Protein AF-A0AAJ0FVZ9-F1 (afdb_monomer_lite)

Secondary struc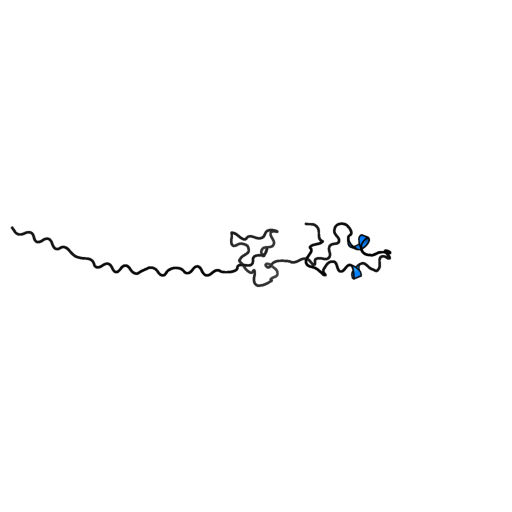ture (DSSP, 8-state):
---------------PPP-------------SS-SSS--SSSSTTTTTTTS--SSSS-----S---GGGHHHHHS-S--SS-GGGG-TTSSS---S--

Structure (mmCIF, N/CA/C/O backbone):
data_AF-A0AAJ0FVZ9-F1
#
_entry.id   AF-A0AAJ0FVZ9-F1
#
loop_
_atom_site.group_PDB
_atom_site.id
_atom_site.type_symbol
_atom_site.label_atom_id
_atom_site.label_alt_id
_atom_site.label_comp_id
_atom_site.label_asym_id
_atom_site.label_entity_id
_atom_site.label_seq_id
_atom_site.pdbx_PDB_ins_code
_atom_site.Cartn_x
_atom_site.Cartn_y
_atom_site.Cartn_z
_atom_site.occupancy
_atom_site.B_iso_or_equiv
_atom_site.auth_seq_id
_atom_site.auth_comp_id
_atom_site.auth_asym_id
_atom_site.auth_atom_id
_atom_site.pdbx_PDB_model_num
ATOM 1 N N . MET A 1 1 ? -16.456 2.428 85.449 1.00 38.50 1 MET A N 1
ATOM 2 C CA . MET A 1 1 ? -16.399 2.902 84.051 1.00 38.50 1 MET A CA 1
ATOM 3 C C . MET A 1 1 ? -15.398 2.028 83.295 1.00 38.50 1 MET A C 1
ATOM 5 O O . MET A 1 1 ? -14.207 2.176 83.520 1.00 38.50 1 MET A O 1
ATOM 9 N N . LYS A 1 2 ? -15.843 1.037 82.512 1.00 38.41 2 LYS A N 1
ATOM 10 C CA . LYS A 1 2 ? -14.965 0.218 81.653 1.00 38.41 2 LYS A CA 1
ATOM 11 C C . LYS A 1 2 ? -15.403 0.456 80.213 1.00 38.41 2 LYS A C 1
ATOM 13 O O . LYS A 1 2 ? -16.495 0.047 79.839 1.00 38.41 2 LYS A O 1
ATOM 18 N N . ILE A 1 3 ? -14.585 1.179 79.459 1.00 48.00 3 ILE A N 1
ATOM 19 C CA . ILE A 1 3 ? -14.814 1.459 78.041 1.00 48.00 3 ILE A CA 1
ATOM 20 C C . ILE A 1 3 ? -14.195 0.289 77.273 1.00 48.00 3 ILE A C 1
ATOM 22 O O . ILE A 1 3 ? -12.975 0.136 77.276 1.00 48.00 3 ILE A O 1
ATOM 26 N N . LEU A 1 4 ? -15.023 -0.575 76.682 1.00 45.75 4 LEU A N 1
ATOM 27 C CA . LEU A 1 4 ? -14.550 -1.580 75.730 1.00 45.75 4 LEU A CA 1
ATOM 28 C C . LEU A 1 4 ? -14.431 -0.926 74.348 1.00 45.75 4 LEU A C 1
ATOM 30 O O . LEU A 1 4 ? -15.430 -0.477 73.792 1.00 45.75 4 LEU A O 1
ATOM 34 N N . PHE A 1 5 ? -13.223 -0.910 73.786 1.00 45.19 5 PHE A N 1
ATOM 35 C CA . PHE A 1 5 ? -12.995 -0.604 72.375 1.00 45.19 5 PHE A CA 1
ATOM 36 C C . PHE A 1 5 ? -13.121 -1.896 71.561 1.00 45.19 5 PHE A C 1
ATOM 38 O O . PHE A 1 5 ? -12.332 -2.823 71.738 1.00 45.19 5 PHE A O 1
ATOM 45 N N . ALA A 1 6 ? -14.112 -1.966 70.673 1.00 49.34 6 ALA A N 1
ATOM 46 C CA . ALA A 1 6 ? -14.223 -3.037 69.689 1.00 49.34 6 ALA A CA 1
ATOM 47 C C . ALA A 1 6 ? -13.363 -2.683 68.466 1.00 49.34 6 ALA A C 1
ATOM 49 O O . ALA A 1 6 ? -13.697 -1.773 67.709 1.00 49.34 6 ALA A O 1
ATOM 50 N N . VAL A 1 7 ? -12.247 -3.388 68.273 1.00 52.91 7 VAL A N 1
ATOM 51 C CA . VAL A 1 7 ? -11.452 -3.309 67.039 1.00 52.91 7 VAL A CA 1
ATOM 52 C C . VAL A 1 7 ? -12.053 -4.298 66.045 1.00 52.91 7 VAL A C 1
ATOM 54 O O . VAL A 1 7 ? -11.955 -5.509 66.230 1.00 52.91 7 VAL A O 1
ATOM 57 N N . SER A 1 8 ? -12.722 -3.786 65.012 1.00 55.34 8 SER A N 1
ATOM 58 C CA . SER A 1 8 ? -13.246 -4.605 63.918 1.00 55.34 8 SER A CA 1
ATOM 59 C C . SER A 1 8 ? -12.138 -4.828 62.888 1.00 55.34 8 SER A C 1
ATOM 61 O O . SER A 1 8 ? -11.672 -3.884 62.250 1.00 55.34 8 SER A O 1
ATOM 63 N N . LEU A 1 9 ? -11.674 -6.071 62.764 1.00 47.84 9 LEU A N 1
ATOM 64 C CA . LEU A 1 9 ? -10.673 -6.472 61.782 1.00 47.84 9 LEU A CA 1
ATOM 65 C C . LEU A 1 9 ? -11.389 -6.770 60.453 1.00 47.84 9 LEU A C 1
ATOM 67 O O . LEU A 1 9 ? -11.934 -7.857 60.269 1.00 47.84 9 LEU A O 1
ATOM 71 N N . LEU A 1 10 ? -11.422 -5.804 59.530 1.00 53.94 10 LEU A N 1
ATOM 72 C CA . LEU A 1 10 ? -11.883 -6.055 58.162 1.00 53.94 10 LEU A CA 1
ATOM 73 C C . LEU A 1 10 ? -10.812 -6.855 57.408 1.00 53.94 10 LEU A C 1
ATOM 75 O O . LEU A 1 10 ? -9.806 -6.299 56.967 1.00 53.94 10 LEU A O 1
ATOM 79 N N . LEU A 1 11 ? -11.034 -8.161 57.237 1.00 57.25 11 LEU A N 1
ATOM 80 C CA . LEU A 1 11 ? -10.280 -8.971 56.280 1.00 57.25 11 LEU A CA 1
ATOM 81 C C . LEU A 1 11 ? -10.706 -8.578 54.856 1.00 57.25 11 LEU A C 1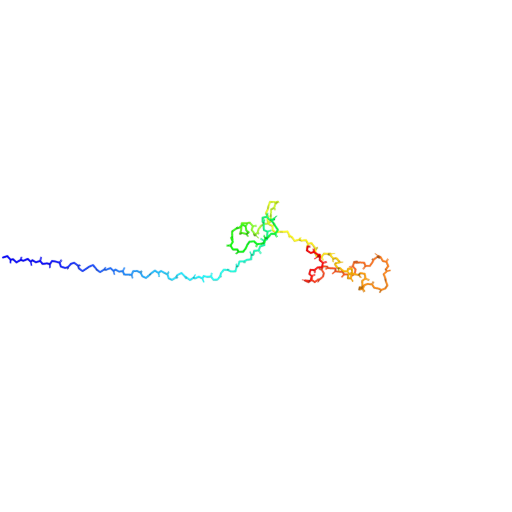
ATOM 83 O O . LEU A 1 11 ? -11.625 -9.155 54.280 1.00 57.25 11 LEU A O 1
ATOM 87 N N . GLY A 1 12 ? -10.048 -7.565 54.294 1.00 59.81 12 GLY A N 1
ATOM 88 C CA . GLY A 1 12 ? -10.176 -7.221 52.883 1.00 59.81 12 GLY A CA 1
ATOM 89 C C . GLY A 1 12 ? -9.434 -8.240 52.020 1.00 59.81 12 GLY A C 1
ATOM 90 O O . GLY A 1 12 ? -8.205 -8.278 52.015 1.00 59.81 12 GLY A O 1
ATOM 91 N N . THR A 1 13 ? -10.165 -9.065 51.274 1.00 62.00 13 THR A N 1
ATOM 92 C CA . THR A 1 13 ? -9.585 -9.908 50.224 1.00 62.00 13 THR A CA 1
ATOM 93 C C . THR A 1 13 ? -9.104 -9.015 49.083 1.00 62.00 13 THR A C 1
ATOM 95 O O . THR A 1 13 ? -9.916 -8.461 48.340 1.00 62.00 13 THR A O 1
ATOM 98 N N . ILE A 1 14 ? -7.788 -8.868 48.930 1.00 63.91 14 ILE A N 1
ATOM 99 C CA . ILE A 1 14 ? -7.192 -8.225 47.756 1.00 63.91 14 ILE A CA 1
ATOM 100 C C . ILE A 1 14 ? -7.341 -9.210 46.592 1.00 63.91 14 ILE A C 1
ATOM 102 O O . ILE A 1 14 ? -6.538 -10.127 46.431 1.00 63.91 14 ILE A O 1
ATOM 106 N N . ALA A 1 15 ? -8.405 -9.063 45.803 1.00 68.81 15 ALA A N 1
ATOM 107 C CA . ALA A 1 15 ? -8.519 -9.767 44.535 1.00 68.81 15 ALA A CA 1
ATOM 108 C C . ALA A 1 15 ? -7.433 -9.221 43.597 1.00 68.81 15 ALA A C 1
ATOM 110 O O . ALA A 1 15 ? -7.448 -8.044 43.234 1.00 68.81 15 ALA A O 1
ATOM 111 N N . ALA A 1 16 ? -6.463 -10.061 43.239 1.00 68.88 16 ALA A N 1
ATOM 112 C CA . ALA A 1 16 ? -5.468 -9.715 42.236 1.00 68.88 16 ALA A CA 1
ATOM 113 C C . ALA A 1 16 ? -6.189 -9.421 40.913 1.00 68.88 16 ALA A C 1
ATOM 115 O O . ALA A 1 16 ? -6.871 -10.290 40.367 1.00 68.88 16 ALA A O 1
ATOM 116 N N . ALA A 1 17 ? -6.062 -8.192 40.408 1.00 72.56 17 ALA A N 1
ATOM 117 C C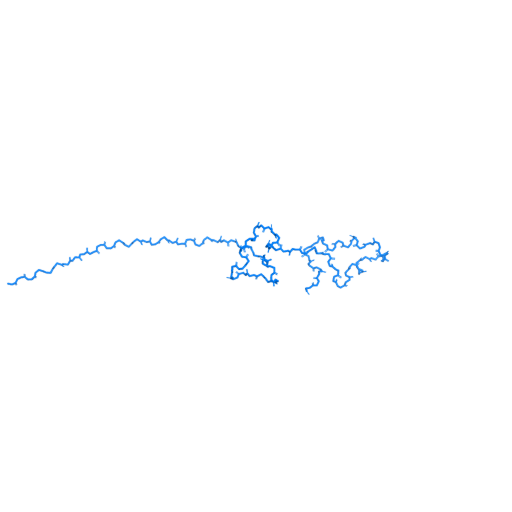A . ALA A 1 17 ? -6.584 -7.845 39.095 1.00 72.56 17 ALA A CA 1
ATOM 118 C C . ALA A 1 17 ? -5.930 -8.756 38.039 1.00 72.56 17 ALA A C 1
ATOM 120 O O . ALA A 1 17 ? -4.714 -8.980 38.102 1.00 72.56 17 ALA A O 1
ATOM 121 N N . PRO A 1 18 ? -6.695 -9.294 37.073 1.00 69.06 18 PRO A N 1
ATOM 122 C CA . PRO A 1 18 ? -6.116 -10.105 36.016 1.00 69.06 18 PRO A CA 1
ATOM 123 C C . PRO A 1 18 ? -5.070 -9.272 35.271 1.00 69.06 18 PRO A C 1
ATOM 125 O O . PRO A 1 18 ? -5.351 -8.161 34.817 1.00 69.06 18 PRO A O 1
ATOM 128 N N . LYS A 1 19 ? -3.847 -9.802 35.151 1.00 67.75 19 LYS A N 1
ATOM 129 C CA . LYS A 1 19 ? -2.829 -9.203 34.287 1.00 67.75 19 LYS A CA 1
ATOM 130 C C . LYS A 1 19 ? -3.378 -9.199 32.865 1.00 67.75 19 LYS A C 1
ATOM 132 O O . LYS A 1 19 ? -3.568 -10.259 32.274 1.00 67.75 19 LYS A O 1
ATOM 137 N N . LYS A 1 20 ? -3.625 -8.007 32.325 1.00 70.31 20 LYS A N 1
ATOM 138 C CA . LYS A 1 20 ? -3.942 -7.813 30.914 1.00 70.31 20 LYS A CA 1
ATOM 139 C C . LYS A 1 20 ? -2.727 -8.279 30.114 1.00 70.31 20 LYS A C 1
ATOM 141 O O . LYS A 1 20 ? -1.702 -7.608 30.079 1.00 70.31 20 LYS A O 1
ATOM 146 N N . THR A 1 21 ? -2.805 -9.475 29.545 1.00 68.69 21 THR A N 1
ATOM 147 C CA . THR A 1 21 ? -1.846 -9.926 28.543 1.00 68.69 21 THR A CA 1
ATOM 148 C C . THR A 1 21 ? -2.100 -9.099 27.297 1.00 68.69 21 THR A C 1
ATOM 150 O O . THR A 1 21 ? -3.065 -9.355 26.571 1.00 68.69 21 THR A O 1
ATOM 153 N N . ASP A 1 22 ? -1.278 -8.077 27.077 1.00 71.94 22 ASP A N 1
ATOM 154 C CA . ASP A 1 22 ? -1.281 -7.354 25.814 1.00 71.94 22 ASP A CA 1
ATOM 155 C C . ASP A 1 22 ? -0.852 -8.333 24.722 1.00 71.94 22 ASP A C 1
ATOM 157 O O . ASP A 1 22 ? 0.315 -8.672 24.540 1.00 71.94 22 ASP A O 1
ATOM 161 N N . THR A 1 23 ? -1.861 -8.878 24.052 1.00 82.69 23 THR A N 1
ATOM 162 C CA . THR A 1 23 ? -1.675 -9.745 22.901 1.00 82.69 23 THR A CA 1
ATOM 163 C C . THR A 1 23 ? -1.183 -8.857 21.773 1.00 82.69 23 THR A C 1
ATOM 165 O O . THR A 1 23 ? -1.860 -7.892 21.414 1.00 82.69 23 THR A O 1
ATOM 168 N N . LEU A 1 24 ? -0.004 -9.163 21.228 1.00 87.00 24 LEU A N 1
ATOM 169 C CA . LEU A 1 24 ? 0.498 -8.486 20.040 1.00 87.00 24 LEU A CA 1
ATOM 170 C C . LEU A 1 24 ? -0.540 -8.653 18.924 1.00 87.00 24 LEU A C 1
ATOM 172 O O . LEU A 1 24 ? -0.789 -9.764 18.456 1.00 87.00 24 LEU A O 1
ATOM 176 N N . LYS A 1 25 ? -1.148 -7.546 18.504 1.00 88.06 25 LYS A N 1
ATOM 177 C CA . LYS A 1 25 ? -2.066 -7.524 17.371 1.00 88.06 25 LYS A CA 1
ATOM 178 C C . LYS A 1 25 ? -1.360 -6.864 16.198 1.00 88.06 25 LYS A C 1
ATOM 180 O O . LYS A 1 25 ? -1.156 -5.654 16.208 1.00 88.06 25 LYS A O 1
ATOM 185 N N . ALA A 1 26 ? -1.003 -7.660 15.194 1.00 92.75 26 ALA A N 1
ATOM 186 C CA . ALA A 1 26 ? -0.554 -7.119 13.920 1.00 92.75 26 ALA A CA 1
ATOM 187 C C . ALA A 1 26 ? -1.691 -6.300 13.289 1.00 92.75 26 ALA A C 1
ATOM 189 O O . ALA A 1 26 ? -2.824 -6.781 13.184 1.00 92.75 26 ALA A O 1
ATOM 190 N N . ASP A 1 27 ? -1.389 -5.065 12.895 1.00 93.75 27 ASP A N 1
ATOM 191 C CA . ASP A 1 27 ? -2.355 -4.147 12.303 1.00 93.75 27 ASP A CA 1
ATOM 192 C C . ASP A 1 27 ? -1.812 -3.59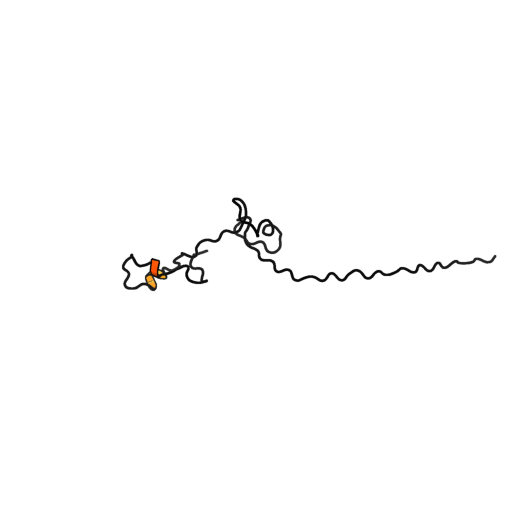0 10.988 1.00 93.75 27 ASP A C 1
ATOM 194 O O . ASP A 1 27 ? -0.898 -2.774 10.975 1.00 93.75 27 ASP A O 1
ATOM 198 N N . ILE A 1 28 ? -2.372 -4.050 9.869 1.00 95.44 28 ILE A N 1
ATOM 199 C CA . ILE A 1 28 ? -2.049 -3.517 8.541 1.00 95.44 28 ILE A CA 1
ATOM 200 C C . ILE A 1 28 ? -3.001 -2.352 8.267 1.00 95.44 28 ILE A C 1
ATOM 202 O O . ILE A 1 28 ? -4.216 -2.476 8.480 1.00 95.44 28 ILE A O 1
ATOM 206 N N . ARG A 1 29 ? -2.450 -1.214 7.838 1.00 96.94 29 ARG A N 1
ATOM 207 C CA . ARG A 1 29 ? -3.179 0.021 7.524 1.00 96.94 29 ARG A CA 1
ATOM 208 C C . ARG A 1 29 ? -2.837 0.481 6.111 1.00 96.94 29 ARG A C 1
ATOM 210 O O . ARG A 1 29 ? -1.711 0.307 5.660 1.00 96.94 29 ARG A O 1
ATOM 217 N N . ALA A 1 30 ? -3.833 1.039 5.441 1.00 97.44 30 ALA A N 1
ATOM 218 C CA . ALA A 1 30 ? -3.741 1.670 4.131 1.00 97.44 30 ALA A CA 1
ATOM 219 C C . ALA A 1 30 ? -4.749 2.829 4.095 1.00 97.44 30 ALA A C 1
ATOM 221 O O . ALA A 1 30 ? -5.656 2.836 4.924 1.00 97.44 30 ALA A O 1
ATOM 222 N N . ASP A 1 31 ? -4.609 3.757 3.149 1.00 97.62 31 ASP A N 1
ATOM 223 C CA . ASP A 1 31 ? -5.509 4.908 2.965 1.00 97.62 31 ASP A CA 1
ATOM 224 C C . ASP A 1 31 ? -6.887 4.431 2.465 1.00 97.62 31 ASP A C 1
ATOM 226 O O . ASP A 1 31 ? -7.143 4.255 1.272 1.00 97.62 31 ASP A O 1
ATOM 230 N N . THR A 1 32 ? -7.773 4.105 3.401 1.00 97.62 32 THR A N 1
ATOM 231 C CA . THR A 1 32 ? -9.104 3.550 3.131 1.00 97.62 32 THR A CA 1
ATOM 232 C C . THR A 1 32 ? -10.164 4.611 2.913 1.00 97.62 32 THR A C 1
ATOM 234 O O . THR A 1 32 ? -11.208 4.301 2.326 1.00 97.62 32 THR A O 1
ATOM 237 N N . ASN A 1 33 ? -9.945 5.814 3.440 1.00 97.38 33 ASN A N 1
ATOM 238 C CA . ASN A 1 33 ? -10.830 6.963 3.284 1.00 97.38 33 ASN A CA 1
ATOM 239 C C . ASN A 1 33 ? -10.458 7.825 2.064 1.00 97.38 33 ASN A C 1
ATOM 241 O O . ASN A 1 33 ? -11.247 8.703 1.716 1.00 97.38 33 ASN A O 1
ATOM 245 N N . ARG A 1 34 ? -9.356 7.500 1.371 1.00 97.00 34 ARG A N 1
ATOM 246 C CA . ARG A 1 34 ? -8.892 8.108 0.115 1.00 97.00 34 ARG A CA 1
ATOM 247 C C . ARG A 1 34 ? -8.557 9.588 0.277 1.00 97.00 34 ARG A C 1
ATOM 249 O O . ARG A 1 34 ? -8.888 10.394 -0.593 1.00 97.00 34 ARG A O 1
ATOM 256 N N . ASP A 1 35 ? -7.946 9.948 1.402 1.00 97.06 35 ASP A N 1
ATOM 257 C CA . ASP A 1 35 ? -7.492 11.319 1.664 1.00 97.06 35 ASP A CA 1
ATOM 258 C C . ASP A 1 35 ? -6.025 11.564 1.258 1.00 97.06 35 ASP A C 1
ATOM 260 O O . ASP A 1 35 ? -5.521 12.686 1.369 1.00 97.06 35 ASP A O 1
ATOM 264 N N . GLY A 1 36 ? -5.362 10.531 0.730 1.00 96.31 36 GLY A N 1
ATOM 265 C CA . GLY A 1 36 ? -3.976 10.550 0.281 1.00 96.31 36 GLY A CA 1
ATOM 266 C C . GLY A 1 36 ? -2.966 10.269 1.392 1.00 96.31 36 GLY A C 1
ATOM 267 O O . GLY A 1 36 ? -1.764 10.416 1.161 1.00 96.31 36 GLY A O 1
ATOM 268 N N . ARG A 1 37 ? -3.400 9.911 2.608 1.00 96.94 37 ARG A N 1
ATOM 269 C CA . ARG A 1 37 ? -2.516 9.650 3.750 1.00 96.94 37 ARG A CA 1
ATOM 270 C C . ARG A 1 37 ? -2.930 8.374 4.465 1.00 96.94 37 ARG A C 1
ATOM 272 O O . ARG A 1 37 ? -4.101 8.083 4.628 1.00 96.94 37 ARG A O 1
ATOM 279 N N . VAL A 1 38 ? -1.939 7.627 4.946 1.00 97.88 38 VAL A N 1
ATOM 280 C CA . VAL A 1 38 ? -2.201 6.485 5.826 1.00 97.88 38 VAL A CA 1
ATOM 281 C C . VAL A 1 38 ? -2.196 6.965 7.271 1.00 97.88 38 VAL A C 1
ATOM 283 O O . VAL A 1 38 ? -1.159 7.370 7.799 1.00 97.88 38 VAL A O 1
ATOM 286 N N . ASP A 1 39 ? -3.341 6.873 7.934 1.00 97.75 39 ASP A N 1
ATOM 287 C CA . ASP A 1 39 ? -3.456 7.072 9.372 1.00 97.75 39 ASP A CA 1
ATOM 288 C C . ASP A 1 39 ? -3.080 5.783 10.119 1.00 97.75 39 ASP A C 1
ATOM 290 O O . ASP A 1 39 ? -3.774 4.768 10.025 1.00 97.75 39 ASP A O 1
ATOM 294 N N . VAL A 1 40 ? -1.990 5.816 10.892 1.00 96.50 40 VAL A N 1
ATOM 295 C CA . VAL A 1 40 ? -1.539 4.699 11.749 1.00 96.50 40 VAL A CA 1
ATOM 296 C C . VAL A 1 40 ? -1.717 4.965 13.244 1.00 96.50 40 VAL A C 1
ATOM 298 O O . VAL A 1 40 ? -1.594 4.038 14.042 1.00 96.50 40 VAL A O 1
ATOM 301 N N . THR A 1 41 ? -1.998 6.208 13.640 1.00 95.50 41 THR A N 1
ATOM 302 C CA . THR A 1 41 ? -2.103 6.608 15.054 1.00 95.50 41 THR A CA 1
ATOM 303 C C . THR A 1 41 ? -3.552 6.784 15.492 1.00 95.50 41 THR A C 1
ATOM 305 O O . THR A 1 41 ? -3.888 6.515 16.645 1.00 95.50 41 THR A O 1
ATOM 308 N N . GLY A 1 42 ? -4.418 7.197 14.572 1.00 95.56 42 GLY A N 1
ATOM 309 C CA . GLY A 1 42 ? -5.849 7.326 14.746 1.00 95.56 42 GLY A CA 1
ATOM 310 C C . GLY A 1 42 ? -6.637 6.154 14.162 1.00 95.56 42 GLY A C 1
ATOM 311 O O . GLY A 1 42 ? -6.150 5.031 13.948 1.00 95.56 42 GLY A O 1
ATOM 312 N N . SER A 1 43 ? -7.920 6.425 13.937 1.00 96.25 43 SER A N 1
ATOM 313 C CA . SER A 1 43 ? -8.918 5.443 13.528 1.00 96.25 43 SER A CA 1
ATOM 314 C C . SER A 1 43 ? -9.473 5.648 12.118 1.00 96.25 43 SER A C 1
ATOM 316 O O . SER A 1 43 ? -10.290 4.824 11.693 1.00 96.25 43 SER A O 1
ATOM 318 N N . THR A 1 44 ? -9.059 6.689 11.381 1.00 97.06 44 THR A N 1
ATOM 319 C CA . THR A 1 44 ? -9.694 7.029 10.092 1.00 97.06 44 THR A CA 1
ATOM 320 C C . THR A 1 44 ? -9.509 5.916 9.068 1.00 97.06 44 THR A C 1
ATOM 322 O O . THR A 1 44 ? -10.448 5.633 8.326 1.00 97.06 44 THR A O 1
ATOM 325 N N . ASP A 1 45 ? -8.388 5.193 9.153 1.00 97.94 45 ASP A N 1
ATOM 326 C CA . ASP A 1 45 ? -8.067 4.021 8.330 1.00 97.94 45 ASP A CA 1
ATOM 327 C C . ASP A 1 45 ? -8.288 2.654 8.985 1.00 97.94 45 ASP A C 1
ATOM 329 O O . ASP A 1 45 ? -7.860 1.617 8.472 1.00 97.94 45 ASP A O 1
ATOM 333 N N . VAL A 1 46 ? -8.957 2.608 10.138 1.00 97.06 46 VAL A N 1
ATOM 334 C CA . VAL A 1 46 ? -9.390 1.331 10.731 1.00 97.06 46 VAL A CA 1
ATOM 335 C C . VAL A 1 46 ? -10.663 0.838 10.052 1.00 97.06 46 VAL A C 1
ATOM 337 O O . VAL A 1 46 ? -10.841 -0.364 9.842 1.00 97.06 46 VAL A O 1
ATOM 340 N N . GLN A 1 47 ? -11.573 1.760 9.744 1.00 95.19 47 GLN A N 1
ATOM 341 C CA . GLN A 1 47 ? -12.912 1.427 9.283 1.00 95.19 47 GLN A CA 1
ATOM 342 C C . GLN A 1 47 ? -12.900 0.906 7.840 1.00 95.19 47 GLN A C 1
ATOM 344 O O . GLN A 1 47 ? -12.526 1.612 6.907 1.00 95.19 47 GLN A O 1
ATOM 349 N N . GLY A 1 48 ? -13.413 -0.311 7.648 1.00 93.12 48 GLY A N 1
ATOM 350 C CA . GLY A 1 48 ? -13.648 -0.876 6.317 1.00 93.12 48 GLY A CA 1
ATOM 351 C C . GLY A 1 48 ? -12.387 -1.323 5.578 1.00 93.12 48 GLY A C 1
ATOM 352 O O . GLY A 1 48 ? -12.465 -1.599 4.389 1.00 93.12 48 GLY A O 1
ATOM 353 N N . LYS A 1 49 ? -11.234 -1.441 6.247 1.00 95.94 49 LYS A N 1
ATOM 354 C CA . LYS A 1 49 ? -9.966 -1.839 5.607 1.00 95.94 49 LYS A CA 1
ATOM 355 C C . LYS A 1 49 ? -9.912 -3.287 5.092 1.00 95.94 49 LYS A C 1
ATOM 357 O O . LYS A 1 49 ? -8.975 -3.658 4.400 1.00 95.94 49 LYS A O 1
ATOM 362 N N . GLN A 1 50 ? -10.899 -4.109 5.437 1.00 96.69 50 GLN A N 1
ATOM 363 C CA . GLN A 1 50 ? -11.006 -5.529 5.088 1.00 96.69 50 GLN A CA 1
ATOM 364 C C . GLN A 1 50 ? -11.878 -5.764 3.853 1.00 96.69 50 GLN A C 1
ATOM 366 O O . GLN A 1 50 ? -11.937 -6.881 3.350 1.00 96.69 50 GLN A O 1
ATOM 371 N N . THR A 1 51 ? -12.591 -4.738 3.389 1.00 95.62 51 THR A N 1
ATOM 372 C CA . THR A 1 51 ? -13.581 -4.856 2.319 1.00 95.62 51 THR A CA 1
ATOM 373 C C . THR A 1 51 ? -13.499 -3.650 1.406 1.00 95.62 51 THR A C 1
ATOM 375 O O . THR A 1 51 ? -13.499 -2.516 1.878 1.00 95.62 51 THR A O 1
ATOM 378 N N . TRP A 1 52 ? -13.507 -3.880 0.099 1.00 97.06 52 TRP A N 1
ATOM 379 C CA . TRP A 1 52 ? -13.597 -2.793 -0.864 1.00 97.06 52 TRP A CA 1
ATOM 380 C C . TRP A 1 52 ? -15.062 -2.449 -1.152 1.00 97.06 52 TRP A C 1
ATOM 382 O O . TRP A 1 52 ? -15.895 -3.334 -1.348 1.00 97.06 52 TRP A O 1
ATOM 392 N N . THR A 1 53 ? -15.379 -1.158 -1.174 1.00 96.88 53 THR A N 1
ATOM 393 C CA . THR A 1 53 ? -16.693 -0.611 -1.531 1.00 96.88 53 THR A CA 1
ATOM 394 C C . THR A 1 53 ? -16.508 0.616 -2.418 1.00 96.88 53 THR A C 1
ATOM 396 O O . THR A 1 53 ? -15.427 1.206 -2.465 1.00 96.88 53 THR A O 1
ATOM 399 N N . GLU A 1 54 ? -17.584 1.085 -3.049 1.00 97.00 54 GLU A N 1
ATOM 400 C CA . GLU A 1 54 ? -17.536 2.332 -3.823 1.00 97.00 54 GLU A CA 1
ATOM 401 C C . GLU A 1 54 ? -16.983 3.515 -3.010 1.00 97.00 54 GLU A C 1
ATOM 403 O O . GLU A 1 54 ? -16.258 4.347 -3.552 1.00 97.00 54 GLU A O 1
ATOM 408 N N . LYS A 1 55 ? -17.261 3.569 -1.699 1.00 96.31 55 LYS A N 1
ATOM 409 C CA . LYS A 1 55 ? -16.898 4.697 -0.825 1.00 96.31 55 LYS A CA 1
ATOM 410 C C . LYS A 1 55 ? -15.622 4.498 -0.008 1.00 96.31 55 LYS A C 1
ATOM 412 O O . LYS A 1 55 ? -15.081 5.484 0.475 1.00 96.31 55 LYS A O 1
ATOM 417 N N . ARG A 1 56 ? -15.176 3.259 0.216 1.00 97.06 56 ARG A N 1
ATOM 418 C CA . ARG A 1 56 ? -14.059 2.941 1.123 1.00 97.06 56 ARG A CA 1
ATOM 419 C C . ARG A 1 56 ? -13.236 1.761 0.639 1.00 97.06 56 ARG A C 1
ATOM 421 O O . ARG A 1 56 ? -13.761 0.858 -0.008 1.00 97.06 56 ARG A O 1
ATOM 428 N N . GLY A 1 57 ? -11.972 1.765 1.034 1.00 97.06 57 GLY A N 1
ATOM 429 C CA . GLY A 1 57 ? -10.973 0.772 0.664 1.00 97.06 57 GLY A CA 1
ATOM 430 C C . GLY A 1 57 ? -9.848 1.427 -0.126 1.00 97.06 57 GLY A C 1
ATOM 431 O O . GLY A 1 57 ? -10.101 2.326 -0.937 1.00 97.06 57 GLY A O 1
ATOM 432 N N . ALA A 1 58 ? -8.625 0.967 0.137 1.00 96.81 58 ALA A N 1
ATOM 433 C CA . ALA A 1 58 ? -7.428 1.466 -0.522 1.00 96.81 58 ALA A CA 1
ATOM 434 C C . ALA A 1 58 ? -7.468 1.202 -2.031 1.00 96.81 58 ALA A C 1
ATOM 436 O O . ALA A 1 58 ? -8.066 0.226 -2.498 1.00 96.81 58 ALA A O 1
ATOM 437 N N . ILE A 1 59 ? -6.834 2.094 -2.786 1.00 95.31 59 ILE A N 1
ATOM 438 C CA . ILE A 1 59 ? -6.703 2.009 -4.239 1.00 95.31 59 ILE A CA 1
ATOM 439 C C . ILE A 1 59 ? -5.231 1.780 -4.561 1.00 95.31 59 ILE A C 1
ATOM 441 O O . ILE A 1 59 ? -4.368 2.499 -4.071 1.00 95.31 59 ILE A O 1
ATOM 445 N N . PHE A 1 60 ? -4.965 0.794 -5.413 1.00 90.25 60 PHE A N 1
ATOM 446 C CA . PHE A 1 60 ? -3.636 0.525 -5.945 1.00 90.25 60 PHE A CA 1
ATOM 447 C C . PHE A 1 60 ? -3.652 0.799 -7.442 1.00 90.25 60 PHE A C 1
ATOM 449 O O . PHE A 1 60 ? -4.479 0.249 -8.173 1.00 90.25 60 PHE A O 1
ATOM 456 N N . LEU A 1 61 ? -2.751 1.665 -7.894 1.00 88.81 61 LEU A N 1
ATOM 457 C CA . LEU A 1 61 ? -2.532 1.895 -9.315 1.00 88.81 61 LEU A CA 1
ATOM 458 C C . LEU A 1 61 ? -1.585 0.826 -9.856 1.00 88.81 61 LEU A C 1
ATOM 460 O O . LEU A 1 61 ? -0.651 0.403 -9.177 1.00 88.81 61 LEU A O 1
ATOM 4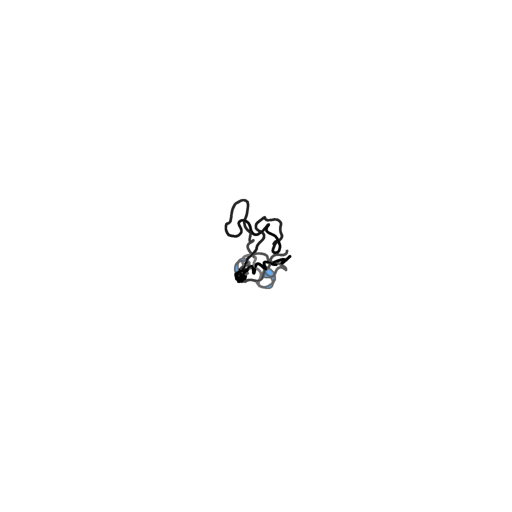64 N N . ALA A 1 62 ? -1.826 0.389 -11.091 1.00 86.75 62 ALA A N 1
ATOM 465 C CA . ALA A 1 62 ? -0.905 -0.515 -11.758 1.00 86.75 62 ALA A CA 1
ATOM 466 C C . ALA A 1 62 ? 0.462 0.170 -11.915 1.00 86.75 62 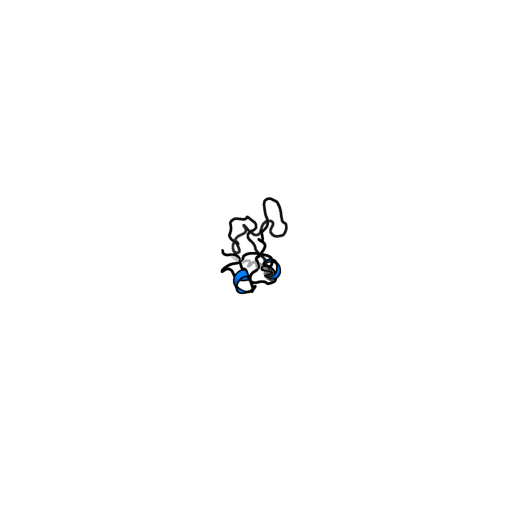ALA A C 1
ATOM 468 O O . ALA A 1 62 ? 0.543 1.296 -12.409 1.00 86.75 62 ALA A O 1
ATOM 469 N N . ASN A 1 63 ? 1.533 -0.525 -11.534 1.00 86.38 63 ASN A N 1
ATOM 470 C CA . ASN A 1 63 ? 2.908 -0.034 -11.623 1.00 86.38 63 ASN A CA 1
ATOM 471 C C . ASN A 1 63 ? 3.427 -0.062 -13.076 1.00 86.38 63 ASN A C 1
ATOM 473 O O . ASN A 1 63 ? 4.341 -0.801 -13.414 1.00 86.38 63 ASN A O 1
ATOM 477 N N . ILE A 1 64 ? 2.792 0.686 -13.979 1.00 85.81 64 ILE A N 1
ATOM 478 C CA . ILE A 1 64 ? 3.139 0.722 -15.413 1.00 85.81 64 ILE A CA 1
ATOM 479 C C . ILE A 1 64 ? 3.881 2.000 -15.822 1.00 85.81 64 ILE A C 1
ATOM 481 O O . ILE A 1 64 ? 4.106 2.217 -17.013 1.00 85.81 64 ILE A O 1
ATOM 485 N N . GLY A 1 65 ? 4.269 2.828 -14.847 1.00 86.31 65 GLY A N 1
ATOM 486 C CA . GLY A 1 65 ? 5.053 4.037 -15.081 1.00 86.31 65 GLY A CA 1
ATOM 487 C C . GLY A 1 65 ? 6.401 3.741 -15.748 1.00 86.31 65 GLY A C 1
ATOM 488 O O . GLY A 1 65 ? 6.983 2.670 -15.570 1.00 86.31 65 GLY A O 1
ATOM 489 N N . ASP A 1 66 ? 6.873 4.692 -16.554 1.00 86.25 66 ASP A N 1
ATOM 490 C CA . ASP A 1 66 ? 8.185 4.665 -17.213 1.00 86.25 66 ASP A CA 1
ATOM 491 C C . ASP A 1 66 ? 8.991 5.908 -16.814 1.00 86.25 66 ASP A C 1
ATOM 493 O O . ASP A 1 66 ? 9.445 6.672 -17.671 1.00 86.25 66 ASP A O 1
ATOM 497 N N . THR A 1 67 ? 9.134 6.137 -15.502 1.00 85.56 67 THR A N 1
ATOM 498 C CA . THR A 1 67 ? 9.995 7.206 -14.974 1.00 85.56 67 THR A CA 1
ATOM 499 C C . THR A 1 67 ? 11.387 7.121 -15.605 1.00 85.56 67 THR A C 1
ATOM 501 O O . THR A 1 67 ? 11.937 6.037 -15.839 1.00 85.56 67 THR A O 1
ATOM 504 N N . ASP A 1 68 ? 11.941 8.285 -15.941 1.00 82.94 68 ASP A N 1
ATOM 505 C CA . ASP A 1 68 ? 13.228 8.457 -16.622 1.00 82.94 68 ASP A CA 1
ATOM 506 C C . ASP A 1 68 ? 13.351 7.797 -18.010 1.00 82.94 68 ASP A C 1
ATOM 508 O O . ASP A 1 68 ? 14.465 7.696 -18.546 1.00 82.94 68 ASP A O 1
ATOM 512 N N . GLY A 1 69 ? 12.259 7.317 -18.614 1.00 84.19 69 GLY A N 1
ATOM 513 C CA . GLY A 1 69 ? 12.288 6.639 -19.913 1.00 84.19 69 GLY A CA 1
ATOM 514 C C . GLY A 1 69 ? 13.118 5.348 -19.899 1.00 84.19 69 GLY A C 1
ATOM 515 O O . GLY A 1 69 ? 13.850 5.049 -20.854 1.00 84.19 69 GLY A O 1
ATOM 516 N N . ARG A 1 70 ? 13.065 4.592 -18.793 1.00 84.00 70 ARG A N 1
ATOM 517 C CA . ARG A 1 70 ? 13.766 3.312 -18.591 1.00 84.00 70 ARG A CA 1
ATOM 518 C C . ARG A 1 70 ? 13.559 2.358 -19.767 1.00 84.00 70 ARG A C 1
ATOM 520 O O . ARG A 1 70 ? 14.520 1.726 -20.214 1.00 84.00 70 ARG A O 1
ATOM 527 N N . CYS A 1 71 ? 12.334 2.248 -20.277 1.00 84.19 71 CYS A N 1
ATOM 528 C CA . CYS A 1 71 ? 12.010 1.361 -21.391 1.00 84.19 71 CYS A CA 1
ATOM 529 C C . CYS A 1 71 ? 12.771 1.727 -22.661 1.00 84.19 71 CYS A C 1
ATOM 531 O O . CYS A 1 71 ? 13.401 0.859 -23.266 1.00 84.19 71 CYS A O 1
ATOM 533 N N . ALA A 1 72 ? 12.788 3.012 -23.020 1.00 81.88 72 ALA A N 1
ATOM 534 C CA . ALA A 1 72 ? 13.525 3.504 -24.182 1.00 81.88 72 ALA A CA 1
ATOM 535 C C . ALA A 1 72 ? 15.043 3.275 -24.051 1.00 81.88 72 ALA A C 1
ATOM 537 O O . ALA A 1 72 ? 15.739 3.065 -25.045 1.00 81.88 72 ALA A O 1
ATOM 538 N N . LYS A 1 73 ? 15.571 3.277 -22.820 1.00 84.50 73 LYS A N 1
ATOM 539 C CA . LYS A 1 73 ? 16.986 2.988 -22.539 1.00 84.50 73 LYS A CA 1
ATOM 540 C C . LYS A 1 73 ? 17.317 1.494 -22.637 1.00 84.50 73 LYS A C 1
ATOM 542 O O . LYS A 1 73 ? 18.379 1.158 -23.162 1.00 84.50 73 LYS A O 1
ATOM 547 N N . LYS A 1 74 ? 16.438 0.616 -22.134 1.00 81.06 74 LYS A N 1
ATOM 548 C CA . LYS A 1 74 ? 16.646 -0.845 -22.087 1.00 81.06 74 LYS A CA 1
ATOM 549 C C . LYS A 1 74 ? 16.379 -1.544 -23.421 1.00 81.06 74 LYS A C 1
ATOM 551 O O . LYS A 1 74 ? 17.052 -2.520 -23.736 1.00 81.06 74 LYS A O 1
ATOM 556 N N . ILE A 1 75 ? 15.411 -1.068 -24.197 1.00 79.06 75 ILE A N 1
ATOM 557 C CA . ILE A 1 75 ? 14.977 -1.723 -25.433 1.00 79.06 75 ILE A CA 1
ATOM 558 C C . ILE A 1 75 ? 15.699 -1.078 -26.619 1.00 79.06 75 ILE A C 1
ATOM 560 O O . ILE A 1 75 ? 15.364 0.030 -27.040 1.00 79.06 75 ILE A O 1
ATOM 564 N N . LYS A 1 76 ? 16.706 -1.772 -27.165 1.00 74.81 76 LYS A N 1
ATOM 565 C CA . LYS A 1 76 ? 17.458 -1.340 -28.354 1.00 74.81 76 LYS A CA 1
ATOM 566 C C . LYS A 1 76 ? 17.637 -2.491 -29.357 1.00 74.81 76 LYS A C 1
ATOM 568 O O . LYS A 1 76 ? 17.954 -3.596 -28.923 1.00 74.81 76 LYS A O 1
ATOM 573 N N . PRO A 1 77 ? 17.527 -2.236 -30.678 1.00 70.31 77 PRO A N 1
ATOM 574 C CA . PRO A 1 77 ? 17.139 -0.973 -31.314 1.00 70.31 77 PRO A CA 1
ATOM 575 C C . PRO A 1 77 ? 15.637 -0.678 -31.158 1.00 70.31 77 PRO A C 1
ATOM 577 O O . PRO A 1 77 ? 14.794 -1.569 -31.220 1.00 70.31 77 PRO A O 1
ATOM 580 N N . TYR A 1 78 ? 15.308 0.596 -30.951 1.00 66.50 78 TYR A N 1
ATOM 581 C CA . TYR A 1 78 ? 13.941 1.047 -30.708 1.00 66.50 78 TYR A CA 1
ATOM 582 C C . TYR A 1 78 ? 13.113 1.012 -32.001 1.00 66.50 78 TYR A C 1
ATOM 584 O O . TYR A 1 78 ? 13.405 1.740 -32.945 1.00 66.50 78 TYR A O 1
ATOM 592 N N . SER A 1 79 ? 12.070 0.179 -32.045 1.00 68.12 79 SER A N 1
ATOM 593 C CA . SER A 1 79 ? 11.145 0.081 -33.190 1.00 68.12 79 SER A CA 1
ATOM 594 C C . SER A 1 79 ? 9.720 0.561 -32.875 1.00 68.12 79 SER A C 1
ATOM 596 O O . SER A 1 79 ? 8.811 0.375 -33.683 1.00 68.12 79 SER A O 1
ATOM 598 N N . GLY A 1 80 ? 9.491 1.147 -31.690 1.00 62.69 80 GLY A N 1
ATOM 599 C CA . GLY A 1 80 ? 8.178 1.616 -31.217 1.00 62.69 80 GLY A CA 1
ATOM 600 C C . GLY A 1 80 ? 7.165 0.509 -30.876 1.00 62.69 80 GLY A C 1
ATOM 601 O O . GLY A 1 80 ? 6.257 0.740 -30.087 1.00 62.69 80 GLY A O 1
ATOM 602 N N . LYS A 1 81 ? 7.337 -0.712 -31.399 1.00 62.72 81 LYS A N 1
ATOM 603 C CA . LYS A 1 81 ? 6.427 -1.858 -31.196 1.00 62.72 81 LYS A CA 1
ATOM 604 C C . LYS A 1 81 ? 6.740 -2.719 -29.967 1.00 62.72 81 LYS A C 1
ATOM 606 O O . LYS A 1 81 ? 6.078 -3.727 -29.757 1.00 62.72 81 LYS A O 1
ATOM 611 N N . ASP A 1 82 ? 7.744 -2.345 -29.178 1.00 69.50 82 ASP A N 1
ATOM 612 C CA . ASP A 1 82 ? 8.412 -3.282 -28.265 1.00 69.50 82 ASP A CA 1
ATOM 613 C C . ASP A 1 82 ? 8.311 -2.896 -26.774 1.00 69.50 82 ASP A C 1
ATOM 615 O O . ASP A 1 82 ? 8.890 -3.560 -25.921 1.00 69.50 82 ASP A O 1
ATOM 619 N N . TYR A 1 83 ? 7.532 -1.861 -26.420 1.00 72.31 83 TYR A N 1
ATOM 620 C CA . TYR A 1 83 ? 7.330 -1.439 -25.019 1.00 72.31 83 TYR A CA 1
ATOM 621 C C . TYR A 1 83 ? 6.714 -2.522 -24.126 1.00 72.31 83 TYR A C 1
ATOM 623 O O . TYR A 1 83 ? 6.938 -2.524 -22.918 1.00 72.31 83 TYR A O 1
ATOM 631 N N . THR A 1 84 ? 5.981 -3.476 -24.701 1.00 75.50 84 THR A N 1
ATOM 632 C CA . THR A 1 84 ? 5.420 -4.613 -23.958 1.00 75.50 84 THR A CA 1
ATOM 633 C C . THR A 1 84 ? 6.505 -5.517 -23.369 1.00 75.50 84 THR A C 1
ATOM 635 O O . THR A 1 84 ? 6.284 -6.095 -22.309 1.00 75.50 84 THR A O 1
ATOM 638 N N . ARG A 1 85 ? 7.702 -5.576 -23.977 1.00 75.19 85 ARG A N 1
ATOM 639 C CA . ARG A 1 85 ? 8.873 -6.297 -23.440 1.00 75.19 85 ARG A CA 1
ATOM 640 C C . ARG A 1 85 ? 9.521 -5.621 -22.241 1.00 75.19 85 ARG A C 1
ATOM 642 O O . ARG A 1 85 ? 10.407 -6.190 -21.612 1.00 75.19 85 ARG A O 1
ATOM 649 N N . CYS A 1 86 ? 9.138 -4.381 -21.959 1.00 82.56 86 CYS A N 1
ATOM 650 C CA . CYS A 1 86 ? 9.687 -3.647 -20.837 1.00 82.56 86 CYS A CA 1
ATOM 651 C C . CYS A 1 86 ? 9.191 -4.225 -19.508 1.00 82.56 86 CYS A C 1
ATOM 653 O O . CYS A 1 86 ? 9.928 -4.188 -18.529 1.00 82.56 86 CYS A O 1
ATOM 655 N N . HIS A 1 87 ? 7.967 -4.763 -19.489 1.00 84.62 87 HIS A N 1
ATOM 656 C CA . HIS A 1 87 ? 7.358 -5.350 -18.303 1.00 84.62 87 HIS A CA 1
ATOM 657 C C . HIS A 1 87 ? 7.431 -4.427 -17.071 1.00 84.62 87 HIS A C 1
ATOM 659 O O . HIS A 1 87 ? 7.875 -4.837 -16.018 1.00 84.62 87 HIS A O 1
ATOM 665 N N . ASN A 1 88 ? 7.002 -3.161 -17.168 1.00 80.38 88 ASN A N 1
ATOM 666 C CA . ASN A 1 88 ? 7.167 -2.195 -16.062 1.00 80.38 88 ASN A CA 1
ATOM 667 C C . ASN A 1 88 ? 6.555 -2.621 -14.714 1.00 80.38 88 ASN A C 1
ATOM 669 O O . ASN A 1 88 ? 6.988 -2.104 -13.687 1.00 80.38 88 ASN A O 1
ATOM 673 N N . ALA A 1 89 ? 5.620 -3.574 -14.729 1.00 84.88 89 ALA A N 1
ATOM 674 C CA . ALA A 1 89 ? 4.962 -4.139 -13.556 1.00 84.88 89 ALA A CA 1
ATOM 675 C C . ALA A 1 89 ? 5.453 -5.562 -13.185 1.00 84.88 89 ALA A C 1
ATOM 677 O O . ALA A 1 89 ? 4.709 -6.287 -12.531 1.00 84.88 89 ALA A O 1
ATOM 678 N N . ASP A 1 90 ? 6.631 -6.008 -13.648 1.00 85.81 90 ASP A N 1
ATOM 679 C CA . ASP A 1 90 ? 7.159 -7.359 -13.359 1.00 85.81 90 ASP A CA 1
ATOM 680 C C . ASP A 1 90 ? 7.878 -7.516 -12.018 1.00 85.81 90 ASP A C 1
ATOM 682 O O . ASP A 1 90 ? 8.130 -8.647 -11.601 1.00 85.81 90 ASP A O 1
ATOM 686 N N . ASP A 1 91 ? 8.200 -6.416 -11.345 1.00 84.56 91 ASP A N 1
ATOM 687 C CA . ASP A 1 91 ? 8.888 -6.427 -10.060 1.00 84.56 91 ASP A CA 1
ATOM 688 C C . ASP A 1 91 ? 8.307 -5.409 -9.069 1.00 84.56 91 ASP A C 1
ATOM 690 O O . ASP A 1 91 ? 7.402 -4.629 -9.381 1.00 84.56 91 ASP A O 1
ATOM 694 N N . ASP A 1 92 ? 8.862 -5.427 -7.857 1.00 87.38 92 ASP A N 1
ATOM 695 C CA . ASP A 1 92 ? 8.391 -4.648 -6.710 1.00 87.38 92 ASP A CA 1
ATOM 696 C C . ASP A 1 92 ? 8.980 -3.224 -6.651 1.00 87.38 92 ASP A C 1
ATOM 698 O O . ASP A 1 92 ? 8.875 -2.543 -5.630 1.00 87.38 92 ASP A O 1
ATOM 702 N N . ILE A 1 93 ? 9.629 -2.753 -7.722 1.00 86.50 93 ILE A N 1
ATOM 703 C CA . ILE A 1 93 ? 10.162 -1.388 -7.787 1.00 86.50 93 ILE A CA 1
ATOM 704 C C . ILE A 1 93 ? 9.098 -0.475 -8.385 1.00 86.50 93 ILE A C 1
ATOM 706 O O . ILE A 1 93 ? 8.749 -0.616 -9.557 1.00 86.50 93 ILE A O 1
ATOM 710 N N . GLN A 1 94 ? 8.625 0.506 -7.615 1.00 86.19 94 GLN A N 1
ATOM 711 C CA . GLN A 1 94 ? 7.728 1.547 -8.119 1.00 86.19 94 GLN A CA 1
ATOM 712 C C . GLN A 1 94 ? 8.436 2.399 -9.183 1.00 86.19 94 GLN A C 1
ATOM 714 O O . GLN A 1 94 ? 9.533 2.910 -8.963 1.00 86.19 94 GLN A O 1
ATOM 719 N N . ARG A 1 95 ? 7.807 2.528 -10.356 1.00 84.62 95 ARG A N 1
ATOM 720 C CA . ARG A 1 95 ? 8.330 3.260 -11.529 1.00 84.62 95 ARG A CA 1
ATOM 721 C C . ARG A 1 95 ? 7.407 4.375 -12.007 1.00 84.62 95 ARG A C 1
ATOM 723 O O . ARG A 1 95 ? 7.543 4.837 -13.138 1.00 84.62 95 ARG A O 1
ATOM 730 N N . ALA A 1 96 ? 6.422 4.732 -11.192 1.00 80.12 96 ALA A N 1
ATOM 731 C CA . ALA A 1 96 ? 5.612 5.923 -11.376 1.00 80.12 96 ALA A CA 1
ATOM 732 C C . ALA A 1 96 ? 6.121 7.005 -10.423 1.00 80.12 96 ALA A C 1
ATOM 734 O O . ALA A 1 96 ? 6.480 6.700 -9.285 1.00 80.12 96 ALA A O 1
ATOM 735 N N . GLU A 1 97 ? 6.149 8.241 -10.908 1.00 69.50 97 GLU A N 1
ATOM 736 C CA . GLU A 1 97 ? 6.486 9.416 -10.103 1.00 69.50 97 GLU A CA 1
ATOM 737 C C . GLU A 1 97 ? 5.392 9.646 -9.048 1.00 69.50 97 GLU A C 1
ATOM 739 O O . GLU A 1 97 ? 4.233 9.286 -9.282 1.00 69.50 97 GLU A O 1
ATOM 744 N N . GLU A 1 98 ? 5.779 10.172 -7.882 1.00 58.75 98 GLU A N 1
ATOM 745 C CA . GLU A 1 98 ? 4.846 10.571 -6.814 1.00 58.75 98 GLU A CA 1
ATOM 746 C C . GLU A 1 98 ? 4.114 11.877 -7.148 1.00 58.75 98 GLU A C 1
ATOM 748 O O . GLU A 1 98 ? 4.764 12.813 -7.670 1.00 58.75 98 GLU A O 1
#

InterPro domains:
  IPR036556 Protein-arginine deiminase, central domain superfamily [SSF110083] (27-68)

Sequence (98 aa):
MKILFAVSLLLGTIAAAPKKTDTLKADIRADTNRDGRVDVTGSTDVQGKQTWTEKRGAIFLANIGDTDGRCAKKIKPYSGKDYTRCHNADDDIQRAEE

Organism: NCBI:txid1105319

pLDDT: mean 80.85, std 15.99, range [38.41, 97.94]

Foldseek 3Di:
DDDDDDDDDPPDDPDDDPPPPPDDDDDDFDPFQPPPDTDPPDCNGVPQQVHDDPRTYHDDDQLLACAPVVQPVPDPPDPVPCSVVVPSRPDDDRRDDD

Radius of gyration: 31.59 Å; chains: 1; bounding box: 35×21×117 Å